Protein AF-A0A087TAD1-F1 (afdb_monomer_lite)

Organism: Stegodyphus mimosarum (NCBI:txid407821)

Foldseek 3Di:
DDDCCVVDPDDDDDDPVNVVFVVVLCLQPPDPPDDDDDDDDDDDDDDDPPPDDPDPPVPPPSVLVSVLLVLLLVLLCVQVVDPVSQVVLQVLCCVPVVDRDHQQHADSNGPVSSVVNVVVCVVCVVSSCVSCVVVVNNVSCPSNDPDD

Radius of gyration: 21.59 Å; chains: 1; bounding box: 48×41×56 Å

Secondary structure (DSSP, 8-state):
---GGGTS-------HHHHHHHHHHHHHH---------------------------TTS--HHHHHHHHHHHHHHHHHHHT-HHHHHHHHHHHHHHHS----PPPPBTTBHHHHHHHHHHHHHHHHHHHHHHHHTT-GGGGTT-----

Structure (mmCIF, N/CA/C/O backbone):
data_AF-A0A087TAD1-F1
#
_entry.id   AF-A0A087TAD1-F1
#
loop_
_atom_site.group_PDB
_atom_site.id
_atom_site.type_symbol
_atom_site.label_atom_id
_atom_site.label_alt_id
_atom_site.label_comp_id
_atom_site.label_asym_id
_atom_site.label_entity_id
_atom_site.label_seq_id
_atom_site.pdbx_PDB_ins_code
_atom_site.Cartn_x
_atom_site.Cartn_y
_atom_site.Cartn_z
_atom_site.occupancy
_atom_site.B_iso_or_equiv
_atom_site.auth_seq_id
_atom_site.auth_comp_id
_atom_site.auth_asym_id
_atom_site.auth_atom_id
_atom_site.pdbx_PDB_model_num
ATOM 1 N N . MET A 1 1 ? 31.982 28.253 -26.008 1.00 50.53 1 MET A N 1
ATOM 2 C CA . MET A 1 1 ? 32.340 27.104 -25.150 1.00 50.53 1 MET A CA 1
ATOM 3 C C . MET A 1 1 ? 31.380 25.973 -25.493 1.00 50.53 1 MET A C 1
ATOM 5 O O . MET A 1 1 ? 30.198 26.082 -25.192 1.00 50.53 1 MET A O 1
ATOM 9 N N . ILE A 1 2 ? 31.834 24.980 -26.257 1.00 54.16 2 ILE A N 1
ATOM 10 C CA . ILE A 1 2 ? 30.990 23.862 -26.704 1.00 54.16 2 ILE A CA 1
ATOM 11 C C . ILE A 1 2 ? 30.944 22.837 -25.563 1.00 54.16 2 ILE A C 1
ATOM 13 O O . ILE A 1 2 ? 31.951 22.601 -24.900 1.00 54.16 2 ILE A O 1
ATOM 17 N N . LYS A 1 3 ? 29.762 22.283 -25.267 1.00 62.34 3 LYS A N 1
ATOM 18 C CA . LYS A 1 3 ? 29.601 21.288 -24.198 1.00 62.34 3 LYS A CA 1
ATOM 19 C C . LYS A 1 3 ? 30.298 19.990 -24.628 1.00 62.34 3 LYS A C 1
ATOM 21 O O . LYS A 1 3 ? 29.838 19.341 -25.561 1.00 62.34 3 LYS A O 1
ATOM 26 N N . PHE A 1 4 ? 31.368 19.618 -23.923 1.00 62.41 4 PHE A N 1
ATOM 27 C CA . PHE A 1 4 ? 32.231 18.447 -24.170 1.00 62.41 4 PHE A CA 1
ATOM 28 C C . PHE A 1 4 ? 31.469 17.126 -24.405 1.00 62.41 4 PHE A C 1
ATOM 30 O O . PHE A 1 4 ? 31.912 16.279 -25.172 1.00 62.41 4 PHE A O 1
ATOM 37 N N . GLY A 1 5 ? 30.270 16.976 -23.830 1.00 65.81 5 GLY A N 1
ATOM 38 C CA . GLY A 1 5 ? 29.408 15.807 -24.047 1.00 65.81 5 GLY A CA 1
ATOM 39 C C . GLY A 1 5 ? 28.913 15.597 -25.488 1.00 65.81 5 GLY A C 1
ATOM 40 O O . GLY A 1 5 ? 28.412 14.521 -25.780 1.00 65.81 5 GLY A O 1
ATOM 41 N N . LYS A 1 6 ? 29.047 16.583 -26.392 1.00 65.44 6 LYS A N 1
ATOM 42 C CA . LYS A 1 6 ? 28.779 16.398 -27.833 1.00 65.44 6 LYS A CA 1
ATOM 43 C C . LYS A 1 6 ? 29.964 15.810 -28.611 1.00 65.44 6 LYS A C 1
ATOM 45 O O . LYS A 1 6 ? 29.738 15.244 -29.672 1.00 65.44 6 LYS A O 1
ATOM 50 N N . GLU A 1 7 ? 31.195 15.952 -28.116 1.00 71.06 7 GLU A N 1
ATOM 51 C CA . GLU A 1 7 ? 32.413 15.506 -28.821 1.00 71.06 7 GLU A CA 1
ATOM 52 C C . GLU A 1 7 ? 32.908 14.127 -28.364 1.00 71.06 7 GLU A C 1
ATOM 54 O O . GLU A 1 7 ? 33.680 13.484 -29.067 1.00 71.06 7 GLU A O 1
ATOM 59 N N . SER A 1 8 ? 32.434 13.648 -27.213 1.00 75.56 8 SER A N 1
ATOM 60 C CA . SER A 1 8 ? 32.690 12.295 -26.720 1.00 75.56 8 SER A CA 1
ATOM 61 C C . SER A 1 8 ? 31.356 11.574 -26.509 1.00 75.56 8 SER A C 1
ATOM 63 O O . SER A 1 8 ? 30.756 11.713 -25.437 1.00 75.56 8 SER A O 1
ATOM 65 N N . PRO A 1 9 ? 30.831 10.863 -27.527 1.00 68.06 9 PRO A N 1
ATOM 66 C CA . PRO A 1 9 ? 29.614 10.084 -27.362 1.00 68.06 9 PRO A CA 1
ATOM 67 C C . PRO A 1 9 ? 29.887 8.952 -26.368 1.00 68.06 9 PRO A C 1
ATOM 69 O O . PRO A 1 9 ? 30.692 8.055 -26.616 1.00 68.06 9 PRO A O 1
ATOM 72 N N . ALA A 1 10 ? 29.225 9.004 -25.214 1.00 74.00 10 ALA A N 1
ATOM 73 C CA . ALA A 1 10 ? 29.248 7.904 -24.266 1.00 74.00 10 ALA A CA 1
ATOM 74 C C . ALA A 1 10 ? 28.404 6.750 -24.823 1.00 74.00 10 ALA A C 1
ATOM 76 O O . ALA A 1 10 ? 27.221 6.924 -25.121 1.00 74.00 10 ALA A O 1
ATOM 77 N N . PHE A 1 11 ? 29.000 5.564 -24.939 1.00 72.69 11 PHE A N 1
ATOM 78 C CA . PHE A 1 11 ? 28.252 4.345 -25.226 1.00 72.69 11 PHE A CA 1
ATOM 79 C C . PHE A 1 11 ? 27.475 3.943 -23.970 1.00 72.69 11 PHE A C 1
ATOM 81 O O . PHE A 1 11 ? 28.042 3.432 -23.004 1.00 72.69 11 PHE A O 1
ATOM 88 N N . TYR A 1 12 ? 26.170 4.209 -23.965 1.00 70.62 12 TYR A N 1
ATOM 89 C CA . TYR A 1 12 ? 25.279 3.757 -22.904 1.00 70.62 12 TYR A CA 1
ATOM 90 C C . TYR A 1 12 ? 24.903 2.297 -23.150 1.00 70.62 12 TYR A C 1
ATOM 92 O O . TYR A 1 12 ? 24.101 1.996 -24.028 1.00 70.62 12 TYR A O 1
ATOM 100 N N . GLN A 1 13 ? 25.456 1.383 -22.356 1.00 77.12 13 GLN A N 1
ATOM 101 C CA . GLN A 1 13 ? 24.947 0.018 -22.296 1.00 77.12 13 GLN A CA 1
ATOM 102 C C . GLN A 1 13 ? 23.804 -0.033 -21.280 1.00 77.12 13 GLN A C 1
ATOM 104 O O . GLN A 1 13 ? 24.014 0.129 -20.076 1.00 77.12 13 GLN A O 1
ATOM 109 N N . THR A 1 14 ? 22.579 -0.247 -21.755 1.00 72.38 14 THR A N 1
ATOM 110 C CA . THR A 1 14 ? 21.428 -0.459 -20.876 1.00 72.38 14 THR A CA 1
ATOM 111 C C . THR A 1 14 ? 21.506 -1.864 -20.285 1.00 72.38 14 THR A C 1
ATOM 113 O O . THR A 1 14 ? 21.630 -2.860 -20.996 1.00 72.38 14 THR A O 1
ATOM 116 N N . CYS A 1 15 ? 21.471 -1.975 -18.956 1.00 87.44 15 CYS A N 1
ATOM 117 C CA . CYS A 1 15 ? 21.380 -3.287 -18.329 1.00 87.44 15 CYS A CA 1
ATOM 118 C C . CYS A 1 15 ? 19.937 -3.803 -18.414 1.00 87.44 15 CYS A C 1
ATOM 120 O O . CYS A 1 15 ? 18.981 -3.041 -18.249 1.00 87.44 15 CYS A O 1
ATOM 122 N N . LEU A 1 16 ? 19.771 -5.109 -18.632 1.00 87.19 16 LEU A N 1
ATOM 123 C CA . LEU A 1 16 ? 18.450 -5.743 -18.747 1.00 87.19 16 LEU A CA 1
ATOM 124 C C . LEU A 1 16 ? 17.565 -5.475 -17.520 1.00 87.19 16 LEU A C 1
ATOM 126 O O . LEU A 1 16 ? 16.375 -5.209 -17.654 1.00 87.19 16 LEU A O 1
ATOM 130 N N . ALA A 1 17 ? 18.157 -5.463 -16.322 1.00 87.00 17 ALA A N 1
ATOM 131 C CA . ALA A 1 17 ? 17.445 -5.132 -15.089 1.00 87.00 17 ALA A CA 1
ATOM 132 C C . ALA A 1 17 ? 16.874 -3.702 -15.104 1.00 87.00 17 ALA A C 1
ATOM 134 O O . ALA A 1 17 ? 15.761 -3.473 -14.633 1.00 87.00 17 ALA A O 1
ATOM 135 N N . HIS A 1 18 ? 17.609 -2.741 -15.670 1.00 84.44 18 HIS A N 1
ATOM 136 C CA . HIS A 1 18 ? 17.128 -1.371 -15.818 1.00 84.44 18 HIS A CA 1
ATOM 137 C C . HIS A 1 18 ? 16.040 -1.271 -16.889 1.00 84.44 18 HIS A C 1
ATOM 139 O O . HIS A 1 18 ? 15.047 -0.584 -16.671 1.00 84.44 18 HIS A O 1
ATOM 145 N N . ALA A 1 19 ? 16.169 -2.005 -17.998 1.00 87.88 19 ALA A N 1
ATOM 146 C CA . ALA A 1 19 ? 15.130 -2.067 -19.024 1.00 87.88 19 ALA A CA 1
ATOM 147 C C . ALA A 1 19 ? 13.805 -2.624 -18.468 1.00 87.88 19 ALA A C 1
ATOM 149 O O . ALA A 1 19 ? 12.759 -2.002 -18.647 1.00 87.88 19 ALA A O 1
ATOM 150 N N . LEU A 1 20 ? 13.849 -3.728 -17.711 1.00 88.31 20 LEU A N 1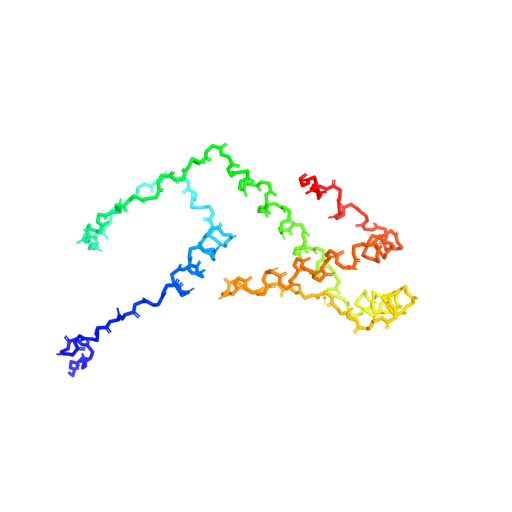
ATOM 151 C CA . LEU A 1 20 ? 12.672 -4.298 -17.040 1.00 88.31 20 LEU A CA 1
ATOM 152 C C . LEU A 1 20 ? 12.052 -3.318 -16.042 1.00 88.31 20 LEU A C 1
ATOM 154 O O . LEU A 1 20 ? 10.841 -3.111 -16.030 1.00 88.31 20 LEU A O 1
ATOM 158 N N . HIS A 1 21 ? 12.884 -2.670 -15.231 1.00 87.00 21 HIS A N 1
ATOM 159 C CA . HIS A 1 21 ? 12.430 -1.646 -14.302 1.00 87.00 21 HIS A CA 1
ATOM 160 C C . HIS A 1 21 ? 11.715 -0.489 -15.016 1.00 87.00 21 HIS A C 1
ATOM 162 O O . HIS A 1 21 ? 10.646 -0.057 -14.580 1.00 87.00 21 HIS A O 1
ATOM 168 N N . LEU A 1 22 ? 12.284 0.013 -16.116 1.00 86.94 22 LEU A N 1
ATOM 169 C CA . LEU A 1 22 ? 11.667 1.060 -16.929 1.00 86.94 22 LEU A CA 1
ATOM 170 C C . LEU A 1 22 ? 10.349 0.592 -17.552 1.00 86.94 22 LEU A C 1
ATOM 172 O O . LEU A 1 22 ? 9.392 1.360 -17.571 1.00 86.94 22 LEU A O 1
ATOM 176 N N . ALA A 1 23 ? 10.268 -0.654 -18.020 1.00 87.44 23 ALA A N 1
ATOM 177 C CA . ALA A 1 23 ? 9.033 -1.219 -18.556 1.00 87.44 23 ALA A CA 1
ATOM 178 C C . ALA A 1 23 ? 7.925 -1.256 -17.489 1.00 87.44 23 ALA A C 1
ATOM 180 O O . ALA A 1 23 ? 6.856 -0.688 -17.700 1.00 87.44 23 ALA A O 1
ATOM 181 N N . VAL A 1 24 ? 8.204 -1.821 -16.309 1.00 86.06 24 VAL A N 1
ATOM 182 C CA . VAL A 1 24 ? 7.231 -1.911 -15.204 1.00 86.06 24 VAL A CA 1
ATOM 183 C C . VAL A 1 24 ? 6.820 -0.528 -14.699 1.00 86.06 24 VAL A C 1
ATOM 185 O O . VAL A 1 24 ? 5.647 -0.256 -14.456 1.00 86.06 24 VAL A O 1
ATOM 188 N N . THR A 1 25 ? 7.770 0.389 -14.532 1.00 86.31 25 THR A N 1
ATOM 189 C CA . THR A 1 25 ? 7.425 1.741 -14.074 1.00 86.31 25 THR A CA 1
ATOM 190 C C . THR A 1 25 ? 6.577 2.484 -15.106 1.00 86.31 25 THR A C 1
ATOM 192 O O . THR A 1 25 ? 5.608 3.148 -14.734 1.00 86.31 25 THR A O 1
ATOM 195 N N . LYS A 1 26 ? 6.860 2.324 -16.405 1.00 85.75 26 LYS A N 1
ATOM 196 C CA . LYS A 1 26 ? 6.027 2.888 -17.472 1.00 85.75 26 LYS A CA 1
ATOM 197 C C . LYS A 1 26 ? 4.618 2.293 -17.480 1.00 85.75 26 LYS A C 1
ATOM 199 O O . LYS A 1 26 ? 3.676 3.055 -17.652 1.00 85.75 26 LYS A O 1
ATOM 204 N N . THR A 1 27 ? 4.430 0.994 -17.261 1.00 85.12 27 THR A N 1
ATOM 205 C CA . THR A 1 27 ? 3.077 0.407 -17.270 1.00 85.12 27 THR A CA 1
ATOM 206 C C . THR A 1 27 ? 2.222 0.906 -16.101 1.00 85.12 27 THR A C 1
ATOM 208 O O . THR A 1 27 ? 1.083 1.332 -16.302 1.00 85.12 27 THR A O 1
ATOM 211 N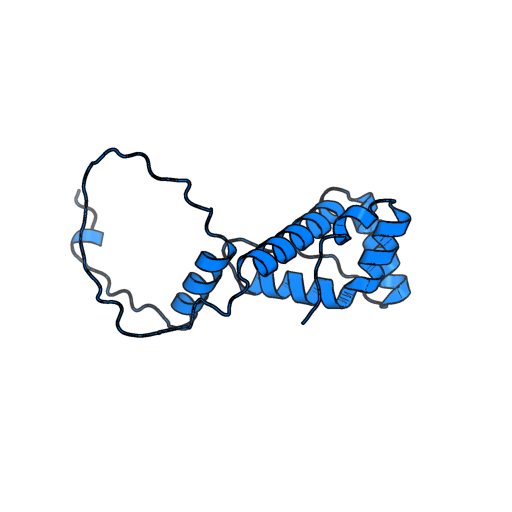 N . PHE A 1 28 ? 2.771 0.938 -14.883 1.00 81.88 28 PHE A N 1
ATOM 212 C CA . PHE A 1 28 ? 1.992 1.280 -13.686 1.00 81.88 28 PHE A CA 1
ATOM 213 C C . PHE A 1 28 ? 1.884 2.785 -13.394 1.00 81.88 28 PHE A C 1
ATOM 215 O O . PHE A 1 28 ? 0.878 3.213 -12.818 1.00 81.88 28 PHE A O 1
ATOM 222 N N . TYR A 1 29 ? 2.873 3.602 -13.781 1.00 82.94 29 TYR A N 1
ATOM 223 C CA . TYR A 1 29 ? 2.914 5.034 -13.440 1.00 82.94 29 TYR A CA 1
ATOM 224 C C . TYR A 1 29 ? 2.671 5.991 -14.609 1.00 82.94 29 TYR A C 1
ATOM 226 O O . TYR A 1 29 ? 2.534 7.189 -14.360 1.00 82.94 29 TYR A O 1
ATOM 234 N N . LYS A 1 30 ? 2.593 5.520 -15.862 1.00 80.31 30 LYS A N 1
ATOM 235 C CA . LYS A 1 30 ? 2.272 6.403 -16.994 1.00 80.31 30 LYS A CA 1
ATOM 236 C C . LYS A 1 30 ? 0.845 6.945 -16.853 1.00 80.31 30 LYS A C 1
ATOM 238 O O . LYS A 1 30 ? -0.110 6.202 -16.580 1.00 80.31 30 LYS A O 1
ATOM 243 N N . GLU A 1 31 ? 0.723 8.260 -16.998 1.00 67.25 31 GLU A N 1
ATOM 244 C CA . GLU A 1 31 ? -0.562 8.952 -17.068 1.00 67.25 31 GLU A CA 1
ATOM 245 C C . GLU A 1 31 ? -1.260 8.570 -18.379 1.00 67.25 31 GLU A C 1
ATOM 247 O O . GLU A 1 31 ? -0.597 8.355 -19.396 1.00 67.25 31 GLU A O 1
ATOM 252 N N . LYS A 1 32 ? -2.593 8.430 -18.357 1.00 62.78 32 LYS A N 1
ATOM 253 C CA . LYS A 1 32 ? -3.363 8.253 -19.594 1.00 62.78 32 LYS A CA 1
ATOM 254 C C . LYS A 1 32 ? -3.184 9.548 -20.386 1.00 62.78 32 LYS A C 1
ATOM 256 O O . LYS A 1 32 ? -3.724 10.574 -19.985 1.00 62.78 32 LYS A O 1
ATOM 261 N 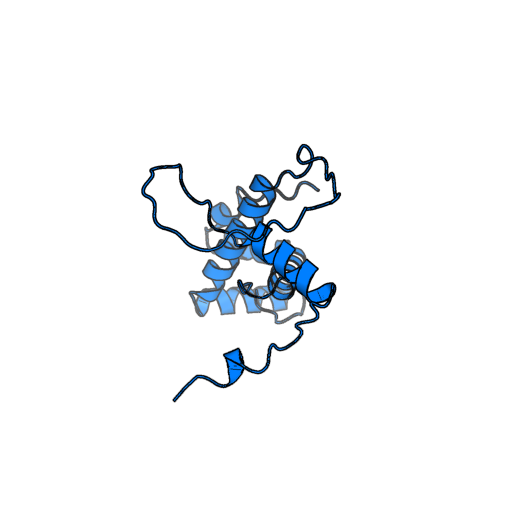N . SER A 1 33 ? -2.378 9.526 -21.446 1.00 51.47 33 SER A N 1
ATOM 262 C CA . SER A 1 33 ? -2.337 10.631 -22.401 1.00 51.47 33 SER A CA 1
ATOM 263 C C . SER A 1 33 ? -3.740 10.753 -22.982 1.00 51.47 33 SER A C 1
ATOM 265 O O . SER A 1 33 ? -4.214 9.826 -23.638 1.00 51.47 33 SER A O 1
ATOM 267 N N . GLY A 1 34 ? -4.428 11.839 -22.635 1.00 45.69 34 GLY A N 1
ATOM 268 C CA . GLY A 1 34 ? -5.740 12.149 -23.179 1.00 45.69 34 GLY A CA 1
ATOM 269 C C . GLY A 1 34 ? -5.677 12.272 -24.699 1.00 45.69 34 GLY A C 1
ATOM 270 O O . GLY A 1 34 ? -4.681 12.742 -25.241 1.00 45.69 34 GLY A O 1
ATOM 271 N N . THR A 1 35 ? -6.743 11.782 -25.322 1.00 39.38 35 THR A N 1
ATOM 272 C CA . THR A 1 35 ? -7.298 12.087 -26.644 1.00 39.38 35 THR A CA 1
ATOM 273 C C . THR A 1 35 ? -6.574 13.157 -27.473 1.00 39.38 35 THR A C 1
ATOM 275 O O . THR A 1 35 ? -6.369 14.278 -27.017 1.00 39.38 35 THR A O 1
ATOM 278 N N . GLU A 1 36 ? -6.273 12.791 -28.719 1.00 45.72 36 GLU A N 1
ATOM 279 C CA . GLU A 1 36 ? -5.796 13.637 -29.817 1.00 45.72 36 GLU A CA 1
ATOM 280 C C . GLU A 1 36 ? -6.525 14.991 -29.910 1.00 45.72 36 GLU A C 1
ATOM 282 O O . GLU A 1 36 ? -7.726 15.023 -30.154 1.00 45.72 36 GLU A O 1
ATOM 287 N N . GLU A 1 37 ? -5.774 16.093 -29.822 1.00 32.34 37 GLU A N 1
ATOM 288 C CA . GLU A 1 37 ? -5.913 17.246 -30.719 1.00 32.34 37 GLU A CA 1
ATOM 289 C C . GLU A 1 37 ? -4.508 17.772 -31.063 1.00 32.34 37 GLU A C 1
ATOM 291 O O . GLU A 1 37 ? -3.635 17.943 -30.213 1.00 32.34 37 GLU A O 1
ATOM 296 N N . SER A 1 38 ? -4.301 17.947 -32.364 1.00 39.25 38 SER A N 1
ATOM 297 C CA . SER A 1 38 ? -3.090 18.343 -33.082 1.00 39.25 38 SER A CA 1
ATOM 298 C C . SER A 1 38 ? -2.559 19.739 -32.734 1.00 39.25 38 SER A C 1
ATOM 300 O O . SER A 1 38 ? -3.353 20.670 -32.643 1.00 39.25 38 SER A O 1
ATOM 302 N N . ILE A 1 39 ? -1.229 19.904 -32.708 1.00 35.06 39 ILE A N 1
ATOM 303 C CA . ILE A 1 39 ? -0.455 20.805 -33.592 1.00 35.06 39 ILE A CA 1
ATOM 304 C C . ILE A 1 39 ? 1.042 20.448 -33.486 1.00 35.06 39 ILE A C 1
ATOM 306 O O . ILE A 1 39 ? 1.591 20.247 -32.406 1.00 35.06 39 ILE A O 1
ATOM 310 N N . ASP A 1 40 ? 1.624 20.335 -34.674 1.00 32.69 40 ASP A N 1
ATOM 311 C CA . ASP A 1 40 ? 3.003 20.078 -35.086 1.00 32.69 40 ASP A CA 1
ATOM 312 C C . ASP A 1 40 ? 4.053 21.017 -34.452 1.00 32.69 40 ASP A C 1
ATOM 314 O O . ASP A 1 40 ? 3.798 22.210 -34.307 1.00 32.69 40 ASP A O 1
ATOM 318 N N . GLU A 1 41 ? 5.222 20.470 -34.088 1.00 31.33 41 GLU A N 1
ATOM 319 C CA . GLU A 1 41 ? 6.533 20.920 -34.600 1.00 31.33 41 GLU A CA 1
ATOM 320 C C . GLU A 1 41 ? 7.689 20.037 -34.062 1.00 31.33 41 GLU A C 1
ATOM 322 O O . GLU A 1 41 ? 8.146 20.164 -32.928 1.00 31.33 41 GLU A O 1
ATOM 327 N N . SER A 1 42 ? 8.152 19.134 -34.938 1.00 33.84 42 SER A N 1
ATOM 328 C CA . SER A 1 42 ? 9.541 18.682 -35.172 1.00 33.84 42 SER A CA 1
ATOM 329 C C . SER A 1 42 ? 10.493 18.378 -33.994 1.00 33.84 42 SER A C 1
ATOM 331 O O . SER A 1 42 ? 10.994 19.281 -33.325 1.00 33.84 42 SER A O 1
ATOM 333 N N . SER A 1 43 ? 10.913 17.104 -33.874 1.00 33.00 43 SER A N 1
ATOM 334 C CA . SER A 1 43 ? 12.342 16.707 -33.905 1.00 33.00 43 SER A CA 1
ATOM 335 C C . SER A 1 43 ? 12.558 15.219 -33.560 1.00 33.00 43 SER A C 1
ATOM 337 O O . SER A 1 43 ? 12.485 14.842 -32.392 1.00 33.00 43 SER A O 1
ATOM 339 N N . GLY A 1 44 ? 13.021 14.434 -34.543 1.00 29.05 44 GLY A N 1
ATOM 340 C CA . GLY A 1 44 ? 13.905 13.279 -34.314 1.00 29.05 44 GLY A CA 1
ATOM 341 C C . GLY A 1 44 ? 13.287 11.890 -34.475 1.00 29.05 44 GLY A C 1
ATOM 342 O O . GLY A 1 44 ? 13.064 11.202 -33.484 1.00 29.05 44 GLY A O 1
ATOM 343 N N . GLU A 1 45 ? 13.104 11.455 -35.721 1.00 34.34 45 GLU A N 1
ATOM 344 C CA . GLU A 1 45 ? 12.950 10.039 -36.067 1.00 34.34 45 GLU A CA 1
ATOM 345 C C . GLU A 1 45 ? 14.278 9.296 -35.842 1.00 34.34 45 GLU A C 1
ATOM 347 O O . GLU A 1 45 ? 15.296 9.606 -36.463 1.00 34.34 45 GLU A O 1
ATOM 352 N N . THR A 1 46 ? 14.258 8.292 -34.968 1.00 34.97 46 THR A N 1
ATOM 353 C CA . THR A 1 46 ? 15.111 7.107 -35.097 1.00 34.97 46 THR A CA 1
ATOM 354 C C . THR A 1 46 ? 14.234 5.893 -34.840 1.00 34.97 46 THR A C 1
ATOM 356 O O . THR A 1 46 ? 13.896 5.600 -33.692 1.00 34.97 46 THR A O 1
ATOM 359 N N . ASP A 1 47 ? 13.843 5.244 -35.933 1.00 34.66 47 ASP A N 1
ATOM 360 C CA . ASP A 1 47 ? 13.156 3.959 -35.967 1.00 34.66 47 ASP A CA 1
ATOM 361 C C . ASP A 1 47 ? 14.054 2.872 -35.364 1.00 34.66 47 ASP A C 1
ATOM 363 O O . ASP A 1 47 ? 14.962 2.363 -36.023 1.00 34.66 47 ASP A O 1
ATOM 367 N N . ASP A 1 48 ? 13.798 2.507 -34.107 1.00 39.31 48 ASP A N 1
ATOM 368 C CA . ASP A 1 48 ? 14.267 1.239 -33.552 1.00 39.31 48 ASP A CA 1
ATOM 369 C C . ASP A 1 48 ? 13.153 0.210 -33.750 1.00 39.31 48 ASP A C 1
ATOM 371 O O . ASP A 1 48 ? 12.077 0.275 -33.152 1.00 39.31 48 ASP A O 1
ATOM 375 N N . VAL A 1 49 ? 13.416 -0.709 -34.672 1.00 39.06 49 VAL A N 1
ATOM 376 C CA . VAL A 1 49 ? 12.516 -1.771 -35.115 1.00 39.06 49 VAL A CA 1
ATOM 377 C C . VAL A 1 49 ? 12.295 -2.741 -33.948 1.00 39.06 49 VAL A C 1
ATOM 379 O O . VAL A 1 49 ? 13.164 -3.552 -33.626 1.00 39.06 49 VAL A O 1
ATOM 382 N N . ASP A 1 50 ? 11.134 -2.639 -33.299 1.00 41.78 50 ASP A N 1
ATOM 383 C CA . ASP A 1 50 ? 10.704 -3.498 -32.191 1.00 41.78 50 ASP A CA 1
ATOM 384 C C . ASP A 1 50 ? 10.407 -4.916 -32.698 1.00 41.78 50 ASP A C 1
ATOM 386 O O . ASP A 1 50 ? 9.304 -5.252 -33.135 1.00 41.78 50 ASP A O 1
ATOM 390 N N . ASN A 1 51 ? 11.440 -5.756 -32.710 1.00 45.75 51 ASN A N 1
ATOM 391 C CA . ASN A 1 51 ? 11.323 -7.150 -33.098 1.00 45.75 51 ASN A CA 1
ATOM 392 C C . ASN A 1 51 ? 10.994 -8.026 -31.878 1.00 45.75 51 ASN A C 1
ATOM 394 O O . ASN A 1 51 ? 11.884 -8.590 -31.242 1.00 45.75 51 ASN A O 1
ATOM 398 N N . GLY A 1 52 ? 9.695 -8.215 -31.639 1.00 47.75 52 GLY A N 1
ATOM 399 C CA . GLY A 1 52 ? 9.153 -9.520 -31.261 1.00 47.75 52 GLY A CA 1
ATOM 400 C C . GLY A 1 52 ? 9.085 -9.857 -29.772 1.00 47.75 52 GLY A C 1
ATOM 401 O O . GLY A 1 52 ? 9.741 -10.791 -29.314 1.00 47.75 52 GLY A O 1
ATOM 402 N N . LEU A 1 53 ? 8.148 -9.234 -29.058 1.00 39.03 53 LEU A N 1
ATOM 403 C CA . LEU A 1 53 ? 7.452 -9.902 -27.960 1.00 39.03 53 LEU A CA 1
ATOM 404 C C . LEU A 1 53 ? 5.943 -9.744 -28.170 1.00 39.03 53 LEU A C 1
ATOM 406 O O . LEU A 1 53 ? 5.325 -8.801 -27.689 1.00 39.03 53 LEU A O 1
ATOM 410 N N . SER A 1 54 ? 5.352 -10.673 -28.924 1.00 44.22 54 SER A N 1
ATOM 411 C CA . SER A 1 54 ? 3.901 -10.750 -29.108 1.00 44.22 54 SER A CA 1
ATOM 412 C C . SER A 1 54 ? 3.269 -11.275 -27.815 1.00 44.22 54 SER A C 1
ATOM 414 O O . SER A 1 54 ? 2.936 -12.453 -27.698 1.00 44.22 54 SER A O 1
ATOM 416 N N . ILE A 1 55 ? 3.177 -10.413 -26.801 1.00 50.66 55 ILE A N 1
ATOM 417 C CA . ILE A 1 55 ? 2.340 -10.658 -25.628 1.00 50.66 55 ILE A CA 1
ATOM 418 C C . ILE A 1 55 ? 0.900 -10.519 -26.115 1.00 50.66 55 ILE A C 1
ATOM 420 O O . ILE A 1 55 ? 0.532 -9.478 -26.651 1.00 50.66 55 ILE A O 1
ATOM 424 N N . ASN A 1 56 ? 0.088 -11.563 -25.951 1.00 40.69 56 ASN A N 1
ATOM 425 C CA . ASN A 1 56 ? -1.351 -11.468 -26.171 1.00 40.69 56 ASN A CA 1
ATOM 426 C C . ASN A 1 56 ? -1.925 -10.418 -25.199 1.00 40.69 56 ASN A C 1
ATOM 428 O O . ASN A 1 56 ? -2.187 -10.711 -24.035 1.00 40.69 56 ASN A O 1
ATOM 432 N N . GLU A 1 57 ? -2.101 -9.182 -25.673 1.00 50.56 57 GLU A N 1
ATOM 433 C CA . GLU A 1 57 ? -2.662 -8.045 -24.921 1.00 50.56 57 GLU A CA 1
ATOM 434 C C . GLU A 1 57 ? -4.075 -8.311 -24.377 1.00 50.56 57 GLU A C 1
ATOM 436 O O . GLU A 1 57 ? -4.551 -7.591 -23.504 1.00 50.56 57 GLU A O 1
ATOM 441 N N . SER A 1 58 ? -4.736 -9.370 -24.847 1.00 48.19 58 SER A N 1
ATOM 442 C CA . SER A 1 58 ? -6.092 -9.754 -24.465 1.00 48.19 58 SER A CA 1
ATOM 443 C C . SER A 1 58 ? -6.232 -10.375 -23.067 1.00 48.19 58 SER A C 1
ATOM 445 O O . SER A 1 58 ? -7.362 -10.525 -22.612 1.00 48.19 58 SER A O 1
ATOM 447 N N . GLU A 1 59 ? -5.142 -10.730 -22.373 1.00 49.16 59 GLU A N 1
ATOM 448 C CA . GLU A 1 59 ? -5.205 -11.379 -21.043 1.00 49.16 59 GLU A CA 1
ATOM 449 C C . GLU A 1 59 ? -4.679 -10.532 -19.874 1.00 49.16 59 GLU A C 1
ATOM 451 O O . GLU A 1 59 ? -4.932 -10.872 -18.717 1.00 49.16 59 GLU A O 1
ATOM 456 N N . LEU A 1 60 ? -4.011 -9.397 -20.115 1.00 52.25 60 LEU A N 1
ATOM 457 C CA . LEU A 1 60 ? -3.690 -8.485 -19.017 1.00 52.25 60 LEU A CA 1
ATOM 458 C C . LEU A 1 60 ? -4.896 -7.588 -18.730 1.00 52.25 60 LEU A C 1
ATOM 460 O O . LEU A 1 60 ? -5.101 -6.566 -19.383 1.00 52.25 60 LEU A O 1
ATOM 464 N N . GLN A 1 61 ? -5.649 -7.927 -17.682 1.00 54.38 61 GLN A N 1
ATOM 465 C CA . GLN A 1 61 ? -6.634 -7.063 -17.018 1.00 54.38 61 GLN A CA 1
ATOM 466 C C . GLN A 1 61 ? -5.970 -5.828 -16.355 1.00 54.38 61 GLN A C 1
ATOM 468 O O . GLN A 1 61 ? -6.131 -5.558 -15.165 1.00 54.38 61 GLN A O 1
ATOM 473 N N . ASN A 1 62 ? -5.177 -5.072 -17.116 1.00 57.78 62 ASN A N 1
ATOM 474 C CA . ASN A 1 62 ? -4.294 -4.004 -16.646 1.00 57.78 62 ASN A CA 1
ATOM 475 C C . ASN A 1 62 ? -5.033 -2.881 -15.905 1.00 57.78 62 ASN A C 1
ATOM 477 O O . ASN A 1 62 ? -4.487 -2.311 -14.958 1.00 57.78 62 ASN A O 1
ATOM 481 N N . GLU A 1 63 ? -6.264 -2.562 -16.309 1.00 62.50 63 GLU A N 1
ATOM 482 C CA . GLU A 1 63 ? -7.060 -1.520 -15.648 1.00 62.50 63 GLU A CA 1
ATOM 483 C C . GLU A 1 63 ? -7.434 -1.928 -14.213 1.00 62.50 63 GLU A C 1
ATOM 485 O O . GLU A 1 63 ? -7.218 -1.144 -13.289 1.00 62.50 63 GLU A O 1
ATOM 490 N N . SER A 1 64 ? -7.851 -3.181 -13.987 1.00 72.12 64 SER A N 1
ATOM 491 C CA . SER A 1 64 ? -8.238 -3.664 -12.651 1.00 72.12 64 SER A CA 1
ATOM 492 C C . SER A 1 64 ? -7.063 -3.642 -11.664 1.00 72.12 64 SER A C 1
ATOM 494 O O . SER A 1 64 ? -7.190 -3.156 -10.537 1.00 72.12 64 SER A O 1
ATOM 496 N N . PHE A 1 65 ? -5.867 -4.061 -12.095 1.00 80.06 65 PHE A N 1
ATOM 497 C CA . PHE A 1 65 ? -4.676 -4.005 -11.239 1.00 80.06 65 PHE A CA 1
ATOM 498 C C . PHE A 1 65 ? -4.268 -2.572 -10.894 1.00 80.06 65 PHE A C 1
ATOM 500 O O . PHE A 1 65 ? -3.890 -2.289 -9.755 1.00 80.06 65 PHE A O 1
ATOM 507 N N . LYS A 1 66 ? -4.351 -1.646 -11.855 1.00 82.75 66 LYS A N 1
ATOM 508 C CA . LYS A 1 66 ? -4.020 -0.236 -11.621 1.00 82.75 66 LYS A CA 1
ATOM 509 C C . LYS A 1 66 ? -4.990 0.407 -10.630 1.00 82.75 66 LYS A C 1
ATOM 511 O O . LYS A 1 66 ? -4.554 1.161 -9.756 1.00 82.75 66 LYS A O 1
ATOM 516 N N . GLU A 1 67 ? -6.278 0.093 -10.736 1.00 85.38 67 GLU A N 1
ATOM 517 C CA . GLU A 1 67 ? -7.312 0.532 -9.796 1.00 85.38 67 GLU A CA 1
ATOM 518 C C . GLU A 1 67 ? -7.060 -0.008 -8.388 1.00 85.38 67 GLU A C 1
ATOM 520 O O . GLU A 1 67 ? -6.975 0.780 -7.443 1.00 85.38 67 GLU A O 1
ATOM 525 N N . ASN A 1 68 ? -6.811 -1.313 -8.253 1.00 88.00 68 ASN A N 1
ATOM 526 C CA . ASN A 1 68 ? -6.469 -1.943 -6.979 1.00 88.00 68 ASN A CA 1
ATOM 527 C C . ASN A 1 68 ? -5.244 -1.288 -6.329 1.00 88.00 68 ASN A C 1
ATOM 529 O O . ASN A 1 68 ? -5.285 -0.900 -5.162 1.00 88.00 68 ASN A O 1
ATOM 533 N N . ILE A 1 69 ? -4.162 -1.079 -7.085 1.00 89.06 69 ILE A N 1
ATOM 534 C CA . ILE A 1 69 ? -2.957 -0.421 -6.563 1.00 89.06 69 ILE A CA 1
ATOM 535 C C . ILE A 1 69 ? -3.270 1.012 -6.105 1.00 89.06 69 ILE A C 1
ATOM 537 O O . ILE A 1 69 ? -2.764 1.454 -5.073 1.00 89.06 69 ILE A O 1
ATOM 541 N N . ASN A 1 70 ? -4.119 1.750 -6.825 1.00 88.81 70 ASN A N 1
ATOM 542 C CA . ASN A 1 70 ? -4.531 3.093 -6.414 1.00 88.81 70 ASN A CA 1
ATOM 543 C C . ASN A 1 70 ? -5.372 3.088 -5.133 1.00 88.81 70 ASN A C 1
ATOM 545 O O . ASN A 1 70 ? -5.154 3.944 -4.274 1.00 88.81 70 ASN A O 1
ATOM 549 N N . ILE A 1 71 ? -6.279 2.125 -4.968 1.00 90.38 71 ILE A N 1
ATOM 550 C CA . ILE A 1 71 ? -7.041 1.937 -3.726 1.00 90.38 71 ILE A CA 1
ATOM 551 C C . ILE A 1 71 ? -6.079 1.689 -2.561 1.00 90.38 71 ILE A C 1
ATOM 553 O O . ILE A 1 71 ? -6.162 2.353 -1.527 1.00 90.38 71 ILE A O 1
ATOM 557 N N . LEU A 1 72 ? -5.091 0.813 -2.752 1.00 91.50 72 LEU A N 1
ATOM 558 C CA . LEU A 1 72 ? -4.071 0.554 -1.738 1.00 91.50 72 LEU A CA 1
ATOM 559 C C . LEU A 1 72 ? -3.283 1.818 -1.391 1.00 91.50 72 LEU A C 1
ATOM 561 O O . LEU A 1 72 ? -3.128 2.130 -0.211 1.00 91.50 72 LEU A O 1
ATOM 565 N N . ARG A 1 73 ? -2.867 2.614 -2.384 1.00 92.75 73 ARG A N 1
ATOM 566 C CA . ARG A 1 73 ? -2.231 3.919 -2.133 1.00 92.75 73 ARG A CA 1
ATOM 567 C C . ARG A 1 73 ? -3.121 4.823 -1.286 1.00 92.75 73 ARG A C 1
ATOM 569 O O . ARG A 1 73 ? -2.619 5.435 -0.346 1.00 92.75 73 ARG A O 1
ATOM 576 N N . GLN A 1 74 ? -4.421 4.898 -1.573 1.00 92.56 74 GLN A N 1
ATOM 577 C CA . GLN A 1 74 ? -5.360 5.708 -0.790 1.00 92.56 74 GLN A CA 1
ATOM 578 C C . GLN A 1 74 ? -5.456 5.236 0.661 1.00 92.56 74 GLN A C 1
ATOM 580 O O . GLN A 1 74 ? -5.417 6.068 1.566 1.00 92.56 74 GLN A O 1
ATOM 585 N N . VAL A 1 75 ? -5.513 3.924 0.900 1.00 92.06 75 VAL A N 1
ATOM 586 C CA . VAL A 1 75 ? -5.513 3.352 2.254 1.00 92.06 75 VAL A CA 1
ATOM 587 C C . VAL A 1 75 ? -4.219 3.705 2.990 1.00 92.06 75 VAL A C 1
ATOM 589 O O . VAL A 1 75 ? -4.251 4.194 4.118 1.00 92.06 75 VAL A O 1
ATOM 592 N N . VAL A 1 76 ? -3.062 3.539 2.347 1.00 92.62 76 VAL A N 1
ATOM 593 C CA . VAL A 1 76 ? -1.772 3.891 2.956 1.00 92.62 76 VAL A CA 1
ATOM 594 C C . VAL A 1 76 ? -1.696 5.391 3.265 1.00 92.62 76 VAL A C 1
ATOM 596 O O . VAL A 1 76 ? -1.282 5.779 4.359 1.00 92.62 76 VAL A O 1
ATOM 599 N N . ILE A 1 77 ? -2.124 6.249 2.335 1.00 93.06 77 ILE A N 1
ATOM 600 C CA . ILE A 1 77 ? -2.182 7.707 2.520 1.00 93.06 77 ILE A CA 1
ATOM 601 C C . ILE A 1 77 ? -3.133 8.070 3.662 1.00 93.06 77 ILE A C 1
ATOM 603 O O . ILE A 1 77 ? -2.806 8.934 4.476 1.00 93.06 77 ILE A O 1
ATOM 607 N N . PHE A 1 78 ? -4.277 7.391 3.770 1.00 92.62 78 PHE A N 1
ATOM 608 C CA . PHE A 1 78 ? -5.229 7.583 4.857 1.00 92.62 78 PHE A CA 1
ATOM 609 C C . PHE A 1 78 ? -4.533 7.406 6.213 1.00 92.62 78 PHE A C 1
ATOM 611 O O . PHE A 1 78 ? -4.579 8.317 7.036 1.00 92.62 78 PHE A O 1
ATOM 618 N N . PHE A 1 79 ? -3.790 6.321 6.425 1.00 91.50 79 PHE A N 1
ATOM 619 C CA . PHE A 1 79 ? -3.056 6.126 7.679 1.00 91.50 79 PHE A CA 1
ATOM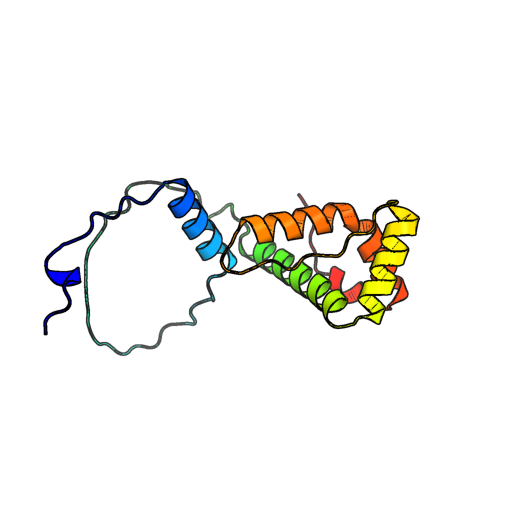 620 C C . PHE A 1 79 ? -1.883 7.094 7.862 1.00 91.50 79 PHE A C 1
ATOM 622 O O . PHE A 1 79 ? -1.673 7.595 8.964 1.00 91.50 79 PHE A O 1
ATOM 629 N N . LYS A 1 80 ? -1.131 7.404 6.800 1.00 89.81 80 LYS A N 1
ATOM 630 C CA . LYS A 1 80 ? 0.049 8.284 6.888 1.00 89.81 80 LYS A CA 1
ATOM 631 C C . LYS A 1 80 ? -0.292 9.752 7.145 1.00 89.81 80 LYS A C 1
ATOM 633 O O . LYS A 1 80 ? 0.498 10.442 7.780 1.00 89.81 80 LYS A O 1
ATOM 638 N N . ASN A 1 81 ? -1.449 10.228 6.692 1.00 91.75 81 ASN A N 1
ATOM 639 C CA . ASN A 1 81 ? -1.848 11.633 6.831 1.00 91.75 81 ASN A CA 1
ATOM 640 C C . ASN A 1 81 ? -2.260 12.023 8.259 1.00 91.75 81 ASN A C 1
ATOM 642 O O . ASN A 1 81 ? -2.618 13.172 8.502 1.00 91.75 81 ASN A O 1
ATOM 646 N N . SER A 1 82 ? -2.278 11.092 9.213 1.00 91.88 82 SER A N 1
ATOM 647 C CA . SER A 1 82 ? -2.616 11.388 10.602 1.00 91.88 82 SER A CA 1
ATOM 648 C C . SER A 1 82 ? -1.772 10.558 11.546 1.00 91.88 82 SER A C 1
ATOM 650 O O . SER A 1 82 ? -1.794 9.331 11.499 1.00 91.88 82 SER A O 1
ATOM 652 N N . VAL A 1 83 ? -1.091 11.251 12.455 1.00 91.25 83 VAL A N 1
ATOM 653 C CA . VAL A 1 83 ? -0.292 10.627 13.514 1.00 91.25 83 VAL A CA 1
ATOM 654 C C . VAL A 1 83 ? -1.168 9.714 14.375 1.00 91.25 83 VAL A C 1
ATOM 656 O O . VAL A 1 83 ? -0.826 8.556 14.565 1.00 91.25 83 VAL A O 1
ATOM 659 N N . VAL A 1 84 ? -2.365 10.174 14.758 1.00 92.44 84 VAL A N 1
ATOM 660 C CA . VAL A 1 84 ? -3.319 9.397 15.569 1.00 92.44 84 VAL A CA 1
ATOM 661 C C . VAL A 1 84 ? -3.724 8.090 14.883 1.00 92.44 84 VAL A C 1
ATOM 663 O O . VAL A 1 84 ? -3.685 7.031 15.502 1.00 92.44 84 VAL A O 1
ATOM 666 N N . ARG A 1 85 ? -4.076 8.135 13.590 1.00 92.81 85 ARG A N 1
ATOM 667 C CA . ARG A 1 85 ? -4.450 6.925 12.834 1.00 92.81 85 ARG A CA 1
ATOM 668 C C . ARG A 1 85 ? -3.261 5.989 12.638 1.00 92.81 85 ARG A C 1
ATOM 670 O O . ARG A 1 85 ? -3.422 4.777 12.725 1.00 92.81 85 ARG A O 1
ATOM 677 N N . SER A 1 86 ? -2.076 6.542 12.390 1.00 91.38 86 SER A N 1
ATOM 678 C CA . SER A 1 86 ? -0.841 5.764 12.288 1.00 91.38 86 SER A CA 1
ATOM 679 C C . SER A 1 86 ? -0.503 5.057 13.606 1.00 91.38 86 SER A C 1
ATOM 681 O O . SER A 1 86 ? -0.102 3.896 13.583 1.00 91.38 86 SER A O 1
ATOM 683 N N . ASP A 1 87 ? -0.663 5.726 14.746 1.00 91.81 87 ASP A N 1
ATOM 684 C CA . ASP A 1 87 ? -0.356 5.153 16.060 1.00 91.81 87 ASP A CA 1
ATOM 685 C C . ASP A 1 87 ? -1.392 4.106 16.479 1.00 91.81 87 ASP A C 1
ATOM 687 O O . ASP A 1 87 ? -1.013 3.042 16.971 1.00 91.81 87 ASP A O 1
ATOM 691 N N . LEU A 1 88 ? -2.678 4.345 16.191 1.00 91.75 88 LEU A N 1
ATOM 692 C CA . LEU A 1 88 ? -3.739 3.346 16.352 1.00 91.75 88 LEU A CA 1
ATOM 693 C C . LEU A 1 88 ? -3.464 2.093 15.511 1.00 91.75 88 LEU A C 1
ATOM 695 O O . LEU A 1 88 ? -3.605 0.967 15.981 1.00 91.75 88 LEU A O 1
ATOM 699 N N . PHE A 1 89 ? -3.030 2.273 14.265 1.00 92.62 89 PHE A N 1
ATOM 700 C CA . PHE A 1 89 ? -2.679 1.148 13.409 1.00 92.62 89 PHE A CA 1
ATOM 701 C C . PHE A 1 89 ? -1.498 0.351 13.986 1.00 92.62 89 PHE A C 1
ATOM 703 O O . PHE A 1 89 ? -1.570 -0.870 14.093 1.00 92.62 89 PHE A O 1
ATOM 710 N N . LYS A 1 90 ? -0.434 1.031 14.438 1.00 91.94 90 LYS A N 1
ATOM 711 C CA . LYS A 1 90 ? 0.732 0.380 15.061 1.00 91.94 90 LYS A CA 1
ATOM 712 C C . LYS A 1 90 ? 0.376 -0.375 16.340 1.00 91.94 90 LYS A C 1
ATOM 714 O O . LYS A 1 90 ? 0.906 -1.465 16.557 1.00 91.94 90 LYS A O 1
ATOM 719 N N . SER A 1 91 ? -0.500 0.173 17.184 1.00 91.31 91 SER A N 1
ATOM 720 C CA . SER A 1 91 ? -0.931 -0.508 18.409 1.00 91.31 91 SER A CA 1
ATOM 721 C C . SER A 1 91 ? -1.712 -1.784 18.086 1.00 91.31 91 SER A C 1
ATOM 723 O O . SER A 1 91 ? -1.418 -2.833 18.660 1.00 91.31 91 SER A O 1
ATOM 725 N N . LYS A 1 92 ? -2.604 -1.741 17.089 1.00 90.75 92 LYS A N 1
ATOM 726 C CA . LYS A 1 92 ? -3.339 -2.916 16.600 1.00 90.75 92 LYS A CA 1
ATOM 727 C C . LYS A 1 92 ? -2.448 -3.950 15.914 1.00 90.75 92 LYS A C 1
ATOM 729 O O . LYS A 1 92 ? -2.635 -5.148 16.123 1.00 90.75 92 LYS A O 1
ATOM 734 N N . CYS A 1 93 ? -1.424 -3.522 15.175 1.00 90.75 93 CYS A N 1
ATOM 735 C CA . CYS A 1 93 ? -0.403 -4.432 14.649 1.00 90.75 93 CYS A CA 1
ATOM 736 C C . CYS A 1 93 ? 0.359 -5.144 15.774 1.00 90.75 93 CYS A C 1
ATOM 738 O O . CYS A 1 93 ? 0.564 -6.356 15.699 1.00 90.75 93 CYS A O 1
ATOM 740 N N . ARG A 1 94 ? 0.727 -4.421 16.841 1.00 91.31 94 ARG A N 1
ATOM 741 C CA . ARG A 1 94 ? 1.405 -5.008 18.004 1.00 91.31 94 ARG A CA 1
ATOM 742 C C . ARG A 1 94 ? 0.514 -6.024 18.721 1.00 91.31 94 ARG A C 1
ATOM 744 O O . ARG A 1 94 ? 1.008 -7.069 19.125 1.00 91.31 94 ARG A O 1
ATOM 751 N N . GLU A 1 95 ? -0.778 -5.730 18.850 1.00 90.12 95 GLU A N 1
ATOM 752 C CA . GLU A 1 95 ? -1.763 -6.608 19.492 1.00 90.12 95 GLU A CA 1
ATOM 753 C C . GLU A 1 95 ? -1.965 -7.918 18.711 1.00 90.12 95 GLU A C 1
ATOM 755 O O . GLU A 1 95 ? -1.885 -8.996 19.295 1.00 90.12 95 GLU A O 1
ATOM 760 N N . LYS A 1 96 ? -2.190 -7.841 17.391 1.00 88.38 96 LYS A N 1
ATOM 761 C CA . LYS A 1 96 ? -2.553 -9.013 16.573 1.00 88.38 96 LYS A CA 1
ATOM 762 C C . LYS A 1 96 ? -1.375 -9.784 15.993 1.00 88.38 96 LYS A C 1
ATOM 764 O O . LYS A 1 96 ? -1.413 -11.007 15.939 1.00 88.38 96 LYS A O 1
ATOM 769 N N . LEU A 1 97 ? -0.358 -9.075 15.512 1.00 85.25 97 LEU A N 1
ATOM 770 C CA . LEU A 1 97 ? 0.753 -9.668 14.763 1.00 85.25 97 LEU A CA 1
ATOM 771 C C . LEU A 1 97 ? 2.052 -9.704 15.571 1.00 85.25 97 LEU A C 1
ATOM 773 O O . LEU A 1 97 ? 3.039 -10.240 15.081 1.00 85.25 97 LEU A O 1
ATOM 777 N N . GLN A 1 98 ? 2.078 -9.118 16.777 1.00 85.19 98 GLN A N 1
ATOM 778 C CA . GLN A 1 98 ? 3.293 -8.934 17.588 1.00 85.19 98 GLN A CA 1
ATOM 779 C C . GLN A 1 98 ? 4.423 -8.198 16.846 1.00 85.19 98 GLN A C 1
ATOM 781 O O . GLN A 1 98 ? 5.589 -8.261 17.232 1.00 85.19 98 GLN A O 1
ATOM 786 N N . ILE A 1 99 ? 4.077 -7.462 15.787 1.00 83.75 99 ILE A N 1
ATOM 787 C CA . ILE A 1 99 ? 5.003 -6.699 14.955 1.00 83.75 99 ILE A CA 1
ATOM 788 C C . ILE A 1 99 ? 4.602 -5.231 15.034 1.00 83.75 99 ILE A C 1
ATOM 790 O O . ILE A 1 99 ? 3.432 -4.876 14.903 1.00 83.75 99 ILE A O 1
ATOM 794 N N . GLU A 1 100 ? 5.590 -4.361 15.208 1.00 80.44 100 GLU A N 1
ATOM 795 C CA . GLU A 1 100 ? 5.411 -2.921 15.075 1.00 80.44 100 GLU A CA 1
ATOM 796 C C . GLU A 1 100 ? 5.853 -2.495 13.677 1.00 80.44 100 GLU A C 1
ATOM 798 O O . GLU A 1 100 ? 7.021 -2.203 13.428 1.00 80.44 100 GLU A O 1
ATOM 803 N N . GLN A 1 101 ? 4.918 -2.507 12.732 1.00 82.81 101 GLN A N 1
ATOM 804 C CA . GLN A 1 101 ? 5.204 -2.120 11.359 1.00 82.81 101 GLN A CA 1
ATOM 805 C C . GLN A 1 101 ? 4.123 -1.171 10.843 1.00 82.81 101 GLN A C 1
ATOM 807 O O . GLN A 1 101 ? 2.955 -1.242 11.211 1.00 82.81 101 GLN A O 1
ATOM 812 N N . GLN A 1 102 ? 4.558 -0.226 10.014 1.00 84.75 102 GLN A N 1
ATOM 813 C CA . GLN A 1 102 ? 3.711 0.778 9.390 1.00 84.75 102 GLN A CA 1
ATOM 814 C C . GLN A 1 102 ? 3.534 0.443 7.911 1.00 84.75 102 GLN A C 1
ATOM 816 O O . GLN A 1 102 ? 4.447 -0.077 7.266 1.00 84.75 102 GLN A O 1
ATOM 821 N N . LEU A 1 103 ? 2.379 0.806 7.360 1.00 87.88 103 LEU A N 1
ATOM 822 C CA . LEU A 1 103 ? 2.148 0.744 5.925 1.00 87.88 103 LEU A CA 1
ATOM 823 C C . LEU A 1 103 ? 3.115 1.678 5.177 1.00 87.88 103 LEU A C 1
ATOM 825 O O . LEU A 1 103 ? 3.235 2.868 5.488 1.00 87.88 103 LEU A O 1
ATOM 829 N N . SER A 1 104 ? 3.808 1.141 4.174 1.00 88.19 104 SER A N 1
ATOM 830 C CA . SER A 1 104 ? 4.714 1.903 3.314 1.00 88.19 104 SER A CA 1
ATOM 831 C C . SER A 1 104 ? 4.015 2.320 2.029 1.00 88.19 104 SER A C 1
ATOM 833 O O . SER A 1 104 ? 3.411 1.480 1.372 1.00 88.19 104 SER A O 1
ATOM 835 N N . LEU A 1 105 ? 4.149 3.591 1.649 1.00 91.06 105 LEU A N 1
ATOM 836 C CA . LEU A 1 105 ? 3.711 4.070 0.337 1.00 91.06 105 LEU A CA 1
ATOM 837 C C . LEU A 1 105 ? 4.807 3.784 -0.689 1.00 91.06 105 LEU A C 1
ATOM 839 O O . LEU A 1 105 ? 5.992 3.910 -0.365 1.00 91.06 105 LEU A O 1
ATOM 843 N N . ASP A 1 106 ? 4.410 3.424 -1.901 1.00 92.94 106 ASP A N 1
ATOM 844 C CA . ASP A 1 106 ? 5.324 3.238 -3.018 1.00 92.94 106 ASP A CA 1
ATOM 845 C C . ASP A 1 106 ? 5.907 4.572 -3.524 1.00 92.94 106 ASP A C 1
ATOM 847 O O . ASP A 1 106 ? 5.401 5.662 -3.249 1.00 92.94 106 ASP A O 1
ATOM 851 N N . CYS A 1 107 ? 7.009 4.494 -4.267 1.00 87.94 107 CYS A N 1
ATOM 852 C CA . CYS A 1 107 ? 7.624 5.606 -4.974 1.00 87.94 107 CYS A CA 1
ATOM 853 C C . CYS A 1 107 ? 7.587 5.358 -6.486 1.00 87.94 107 CYS A C 1
ATOM 855 O O . CYS A 1 107 ? 7.892 4.270 -6.975 1.00 87.94 107 CYS A O 1
ATOM 857 N N . LYS A 1 108 ? 7.255 6.410 -7.243 1.00 84.44 108 LYS A N 1
ATOM 858 C CA . LYS A 1 108 ? 7.045 6.333 -8.701 1.00 84.44 108 LYS A CA 1
ATOM 859 C C . LYS A 1 108 ? 8.280 5.877 -9.485 1.00 84.44 108 LYS A C 1
ATOM 861 O O . LYS A 1 108 ? 8.161 5.399 -10.605 1.00 84.44 108 LYS A O 1
ATOM 866 N N . THR A 1 109 ? 9.464 6.044 -8.904 1.00 83.00 109 THR A N 1
ATOM 867 C CA . THR A 1 109 ? 10.752 5.748 -9.536 1.00 83.00 109 THR A CA 1
ATOM 868 C C . THR A 1 109 ? 11.286 4.359 -9.198 1.00 83.00 109 THR A C 1
ATOM 870 O O . THR A 1 109 ? 12.382 4.026 -9.632 1.00 83.00 109 THR A O 1
ATOM 873 N N . SER A 1 110 ? 10.575 3.539 -8.408 1.00 85.25 110 SER A N 1
ATOM 874 C CA . SER A 1 110 ? 11.043 2.188 -8.084 1.00 85.25 110 SER A CA 1
ATOM 875 C C . SER A 1 110 ? 9.937 1.161 -7.917 1.00 85.25 110 SER A C 1
ATOM 877 O O . SER A 1 110 ? 9.233 1.144 -6.912 1.00 85.25 110 SER A O 1
ATOM 879 N N . TRP A 1 111 ? 9.884 0.200 -8.840 1.00 87.31 111 TRP A N 1
ATOM 880 C CA . TRP A 1 111 ? 8.994 -0.963 -8.762 1.00 87.31 111 TRP A CA 1
ATOM 881 C C . TRP A 1 111 ? 9.142 -1.792 -7.471 1.00 87.31 111 TRP A C 1
ATOM 883 O O . TRP A 1 111 ? 8.153 -2.304 -6.954 1.00 87.31 111 TRP A O 1
ATOM 893 N N . ASN A 1 112 ? 10.339 -1.847 -6.875 1.00 89.25 112 ASN A N 1
ATOM 894 C CA . ASN A 1 112 ? 10.573 -2.564 -5.618 1.00 89.25 112 ASN A CA 1
ATOM 895 C C . ASN A 1 112 ? 9.787 -1.944 -4.456 1.00 89.25 112 ASN A C 1
ATOM 897 O O . ASN A 1 112 ? 9.373 -2.640 -3.533 1.00 89.25 112 ASN A O 1
ATOM 901 N N . SER A 1 113 ? 9.572 -0.628 -4.490 1.00 91.31 113 SER A N 1
ATOM 902 C CA . SER A 1 113 ? 8.774 0.054 -3.471 1.00 91.31 113 SER A CA 1
ATOM 903 C C . SER A 1 113 ? 7.284 -0.282 -3.588 1.00 91.31 113 SER A C 1
ATOM 905 O O . SER A 1 113 ? 6.616 -0.436 -2.567 1.00 91.31 113 SER A O 1
ATOM 907 N N . MET A 1 114 ? 6.788 -0.465 -4.817 1.00 89.88 114 MET A N 1
ATOM 908 C CA . MET A 1 114 ? 5.426 -0.919 -5.095 1.00 89.88 114 MET A CA 1
ATOM 909 C C . MET A 1 114 ? 5.228 -2.345 -4.598 1.00 89.88 114 MET A C 1
ATOM 911 O O . MET A 1 114 ? 4.289 -2.597 -3.850 1.00 89.88 114 MET A O 1
ATOM 915 N N . LEU A 1 115 ? 6.158 -3.247 -4.924 1.00 90.31 115 LEU A N 1
ATOM 916 C CA . LEU A 1 115 ? 6.135 -4.617 -4.419 1.00 90.31 115 LEU A CA 1
ATOM 917 C C . LEU A 1 115 ? 6.113 -4.643 -2.884 1.00 90.31 115 LEU A C 1
ATOM 919 O O . LEU A 1 115 ? 5.266 -5.298 -2.288 1.00 90.31 115 LEU A O 1
ATOM 923 N N . LYS A 1 116 ? 6.967 -3.844 -2.232 1.00 93.12 116 LYS A N 1
ATOM 924 C CA . LYS A 1 116 ? 6.999 -3.738 -0.767 1.00 93.12 116 LYS A CA 1
ATOM 925 C C . LYS A 1 116 ? 5.677 -3.235 -0.174 1.00 93.12 116 LYS A C 1
ATOM 927 O O . LYS A 1 116 ? 5.266 -3.730 0.878 1.00 93.12 116 LYS A O 1
ATOM 932 N N . MET A 1 117 ? 5.017 -2.266 -0.816 1.00 93.62 117 MET A N 1
ATOM 933 C CA . MET A 1 117 ? 3.691 -1.789 -0.406 1.00 93.62 117 MET A CA 1
ATOM 934 C C . MET A 1 117 ? 2.656 -2.917 -0.483 1.00 93.62 117 MET A C 1
ATOM 936 O O . MET A 1 117 ? 1.928 -3.126 0.486 1.00 93.62 117 MET A O 1
ATOM 940 N N . LEU A 1 118 ? 2.635 -3.666 -1.589 1.00 91.50 118 LEU A N 1
ATOM 941 C CA . LEU A 1 118 ? 1.720 -4.792 -1.793 1.00 91.50 118 LEU A CA 1
ATOM 942 C C . LEU A 1 118 ? 1.954 -5.907 -0.769 1.00 91.50 118 LEU A C 1
ATOM 944 O O . LEU A 1 118 ? 1.027 -6.304 -0.070 1.00 91.50 118 LEU A O 1
ATOM 948 N N . GLU A 1 119 ? 3.197 -6.360 -0.610 1.00 91.50 119 GLU A N 1
ATOM 949 C CA . GLU A 1 119 ? 3.553 -7.406 0.354 1.00 91.50 119 GLU A CA 1
ATOM 950 C C . GLU A 1 119 ? 3.207 -7.014 1.792 1.00 91.50 119 GLU A C 1
ATOM 952 O O . GLU A 1 119 ? 2.703 -7.830 2.564 1.00 91.50 119 GLU A O 1
ATOM 957 N N . THR A 1 120 ? 3.492 -5.764 2.170 1.00 90.56 120 THR A N 1
ATOM 958 C CA . THR A 1 120 ? 3.185 -5.265 3.515 1.00 90.56 120 THR A CA 1
ATOM 959 C C . THR A 1 120 ? 1.679 -5.215 3.737 1.00 90.56 120 THR A C 1
ATOM 961 O O . THR A 1 120 ? 1.212 -5.609 4.802 1.00 90.56 120 THR A O 1
ATOM 964 N N . PHE A 1 121 ? 0.916 -4.772 2.737 1.00 91.00 121 PHE A N 1
ATOM 965 C CA . PHE A 1 121 ? -0.536 -4.722 2.827 1.00 91.00 121 PHE A CA 1
ATOM 966 C C . PHE A 1 121 ? -1.149 -6.118 2.960 1.00 91.00 121 PHE A C 1
ATOM 968 O O . PHE A 1 121 ? -1.944 -6.331 3.867 1.00 91.00 121 PHE A O 1
ATOM 975 N N . VAL A 1 122 ? -0.739 -7.084 2.130 1.00 90.50 122 VAL A N 1
ATOM 976 C CA . VAL A 1 122 ? -1.244 -8.469 2.201 1.00 90.50 122 VAL A CA 1
ATOM 977 C C . VAL A 1 122 ? -0.988 -9.076 3.581 1.00 90.50 122 VAL A C 1
ATOM 979 O O . VAL A 1 122 ? -1.890 -9.661 4.173 1.00 90.50 122 VAL A O 1
ATOM 982 N N . LYS A 1 123 ? 0.207 -8.869 4.148 1.00 89.88 123 LYS A N 1
ATOM 983 C CA . LYS A 1 123 ? 0.547 -9.340 5.504 1.00 89.88 123 LYS A CA 1
ATOM 984 C C . LYS A 1 123 ? -0.308 -8.709 6.604 1.00 89.88 123 LYS A C 1
ATOM 986 O O . LYS A 1 123 ? -0.472 -9.305 7.661 1.00 89.88 123 LYS A O 1
ATOM 991 N N . MET A 1 124 ? -0.799 -7.492 6.387 1.00 90.19 124 MET A N 1
ATOM 992 C CA . MET A 1 124 ? -1.522 -6.702 7.385 1.00 90.19 124 MET A CA 1
ATOM 993 C C . MET A 1 124 ? -3.011 -6.567 7.094 1.00 90.19 124 MET A C 1
ATOM 995 O O . MET A 1 124 ? -3.683 -5.822 7.803 1.00 90.19 124 MET A O 1
ATOM 999 N N . TYR A 1 125 ? -3.525 -7.265 6.081 1.00 90.25 125 TYR A N 1
ATOM 1000 C CA . TYR A 1 125 ? -4.866 -7.052 5.548 1.00 90.25 125 TYR A CA 1
ATOM 1001 C C . TYR A 1 125 ? -5.944 -7.097 6.634 1.00 90.25 125 TYR A C 1
ATOM 1003 O O . TYR A 1 125 ? -6.742 -6.166 6.742 1.00 90.25 125 TYR A O 1
ATOM 1011 N N . ASP A 1 126 ? -5.908 -8.118 7.492 1.00 89.81 126 ASP A N 1
ATOM 1012 C CA . ASP A 1 126 ? -6.880 -8.283 8.575 1.00 89.81 126 ASP A CA 1
ATOM 1013 C C . ASP A 1 126 ? -6.831 -7.113 9.564 1.00 89.81 126 ASP A C 1
ATOM 1015 O O . ASP A 1 126 ? -7.859 -6.532 9.904 1.00 89.81 126 ASP A O 1
ATOM 1019 N N . VAL A 1 127 ? -5.624 -6.696 9.961 1.00 92.44 127 VAL A N 1
ATOM 1020 C CA . VAL A 1 127 ? -5.434 -5.548 10.860 1.00 92.44 127 VAL A CA 1
ATOM 1021 C C . VAL A 1 127 ? -5.920 -4.262 10.197 1.00 92.44 127 VAL A C 1
ATOM 1023 O O . VAL A 1 127 ? -6.590 -3.448 10.827 1.00 92.44 127 VAL A O 1
ATOM 1026 N N . THR A 1 128 ? -5.612 -4.067 8.915 1.00 91.38 128 THR A N 1
ATOM 1027 C CA . THR A 1 128 ? -6.073 -2.908 8.151 1.00 91.38 128 THR A CA 1
ATOM 1028 C C . THR A 1 128 ? -7.592 -2.864 8.063 1.00 91.38 128 THR A C 1
ATOM 1030 O O . THR A 1 128 ? -8.168 -1.796 8.263 1.00 91.38 128 THR A O 1
ATOM 1033 N N . LYS A 1 129 ? -8.245 -4.002 7.828 1.00 92.19 129 LYS A N 1
ATOM 1034 C CA . LYS A 1 129 ? -9.702 -4.106 7.792 1.00 92.19 129 LYS A CA 1
ATOM 1035 C C . LYS A 1 129 ? -10.325 -3.734 9.136 1.00 92.19 129 LYS A C 1
ATOM 1037 O O . LYS A 1 129 ? -11.216 -2.890 9.167 1.00 92.19 129 LYS A O 1
ATOM 1042 N N . ASP A 1 130 ? -9.822 -4.287 10.235 1.00 91.56 130 ASP A N 1
ATOM 1043 C CA . ASP A 1 130 ? -10.365 -4.013 11.569 1.00 91.56 130 ASP A CA 1
ATOM 1044 C C . ASP A 1 130 ? -10.211 -2.549 11.972 1.00 91.56 130 ASP A C 1
ATOM 1046 O O . ASP A 1 130 ? -11.157 -1.929 12.454 1.00 91.56 130 ASP A O 1
ATOM 1050 N N . VAL A 1 131 ? -9.032 -1.971 11.730 1.00 92.50 131 VAL A N 1
ATOM 1051 C CA . VAL A 1 131 ? -8.775 -0.563 12.050 1.00 92.50 131 VAL A CA 1
ATOM 1052 C C . VAL A 1 131 ? -9.653 0.351 11.194 1.00 92.50 131 VAL A C 1
ATOM 1054 O O . VAL A 1 131 ? -10.125 1.380 11.670 1.00 92.50 131 VAL A O 1
ATOM 1057 N N . LEU A 1 132 ? -9.909 -0.002 9.932 1.00 92.44 132 LEU A N 1
ATOM 1058 C CA . LEU A 1 132 ? -10.822 0.766 9.087 1.00 92.44 132 LEU A CA 1
ATOM 1059 C C . LEU A 1 132 ? -12.274 0.686 9.568 1.00 92.44 132 LEU A C 1
ATOM 1061 O O . LEU A 1 132 ? -12.966 1.699 9.477 1.00 92.44 132 LEU A O 1
ATOM 1065 N N . ILE A 1 133 ? -12.716 -0.456 10.101 1.00 92.25 133 ILE A N 1
ATOM 1066 C CA . ILE A 1 133 ? -14.039 -0.602 10.729 1.00 92.25 133 ILE A CA 1
ATOM 1067 C C . ILE A 1 133 ? -14.117 0.260 11.996 1.00 92.25 133 ILE A C 1
ATOM 1069 O O . ILE A 1 133 ? -15.054 1.040 12.151 1.00 92.25 133 ILE A O 1
ATOM 1073 N N . GLU A 1 134 ? -13.101 0.205 12.862 1.00 92.81 134 GLU A N 1
ATOM 1074 C CA . GLU A 1 134 ? -13.026 1.020 14.087 1.00 92.81 134 GLU A CA 1
ATOM 1075 C C . GLU A 1 134 ? -13.056 2.531 13.782 1.00 92.81 134 GLU A C 1
ATOM 1077 O O . GLU A 1 134 ? -13.653 3.315 14.518 1.00 92.81 134 GLU A O 1
ATOM 1082 N N . LEU A 1 135 ? -12.470 2.942 12.654 1.00 91.25 135 LEU A N 1
ATOM 1083 C CA . LEU A 1 135 ? -12.459 4.326 12.172 1.00 91.25 135 LEU A CA 1
ATOM 1084 C C . LEU A 1 135 ? -13.662 4.697 11.279 1.00 91.25 135 LEU A C 1
ATOM 1086 O O . LEU A 1 135 ? -13.679 5.800 10.724 1.00 91.25 135 LEU A O 1
ATOM 1090 N N . GLY A 1 136 ? -14.630 3.797 11.068 1.00 90.44 136 GLY A N 1
ATOM 1091 C CA . GLY A 1 136 ? -15.797 4.029 10.201 1.00 90.44 136 GLY A CA 1
ATOM 1092 C C . GLY A 1 136 ? -15.446 4.336 8.737 1.00 90.44 136 GLY A C 1
ATOM 1093 O O . GLY A 1 136 ? -16.163 5.059 8.048 1.00 90.44 136 GLY A O 1
ATOM 1094 N N . SER A 1 137 ? -14.297 3.848 8.262 1.00 90.81 137 SER A N 1
ATOM 1095 C CA . SER A 1 137 ? -13.721 4.131 6.938 1.00 90.81 137 SER A CA 1
ATOM 1096 C C . SER A 1 137 ? -13.616 2.884 6.048 1.00 90.81 137 SER A C 1
ATOM 1098 O O . SER A 1 137 ? -12.869 2.873 5.071 1.00 90.81 137 SER A O 1
ATOM 1100 N N . GLU A 1 138 ? -14.403 1.850 6.345 1.00 89.25 138 GLU A N 1
ATOM 1101 C CA . GLU A 1 138 ? -14.499 0.576 5.610 1.00 89.25 138 GLU A CA 1
ATOM 1102 C C . GLU A 1 138 ? -14.749 0.722 4.102 1.00 89.25 138 GLU A C 1
ATOM 1104 O O . GLU A 1 138 ? -14.266 -0.085 3.306 1.00 89.25 138 GLU A O 1
ATOM 1109 N N . ARG A 1 139 ? -15.407 1.813 3.686 1.00 88.69 139 ARG A N 1
ATOM 1110 C CA . ARG A 1 139 ? -15.624 2.151 2.271 1.00 88.69 139 ARG A CA 1
ATOM 1111 C C . ARG A 1 139 ? -14.336 2.176 1.445 1.00 88.69 139 ARG A C 1
ATOM 1113 O O . ARG A 1 139 ? -14.393 1.922 0.250 1.00 88.69 139 ARG A O 1
ATOM 1120 N N . LEU A 1 140 ? -13.178 2.440 2.058 1.00 86.06 140 LEU A N 1
ATOM 1121 C CA . LEU A 1 140 ? -11.894 2.473 1.353 1.00 86.06 140 LEU A CA 1
ATOM 1122 C C . LEU A 1 140 ? -11.476 1.111 0.779 1.00 86.06 140 LEU A C 1
ATOM 1124 O O . LEU A 1 140 ? -10.636 1.084 -0.109 1.00 86.06 140 LEU A O 1
ATOM 1128 N N . LEU A 1 141 ? -12.051 0.000 1.252 1.00 85.69 141 LEU A N 1
ATOM 1129 C CA . LEU A 1 141 ? -11.753 -1.347 0.750 1.00 85.69 141 LEU A CA 1
ATOM 1130 C C . LEU A 1 141 ? -12.853 -1.931 -0.148 1.00 85.69 141 LEU A C 1
ATOM 1132 O O . LEU A 1 141 ? -12.661 -3.009 -0.695 1.00 85.69 141 LEU A O 1
ATOM 1136 N N . THR A 1 142 ? -13.989 -1.248 -0.320 1.00 78.69 142 THR A N 1
ATOM 1137 C CA . THR A 1 142 ? -15.168 -1.818 -1.010 1.00 78.69 142 THR A CA 1
ATOM 1138 C C . THR A 1 142 ? -14.932 -2.188 -2.471 1.00 78.69 142 THR A C 1
ATOM 1140 O O . THR A 1 142 ? -15.513 -3.156 -2.946 1.00 78.69 142 THR A O 1
ATOM 1143 N N . ASN A 1 143 ? -14.056 -1.459 -3.161 1.00 77.56 143 ASN A N 1
ATOM 1144 C CA . ASN A 1 143 ? -13.736 -1.703 -4.569 1.00 77.56 143 ASN A CA 1
ATOM 1145 C C . ASN A 1 143 ? -12.446 -2.515 -4.755 1.00 77.56 143 ASN A C 1
ATOM 1147 O O . ASN A 1 143 ? -11.972 -2.647 -5.879 1.00 77.56 143 ASN A O 1
ATOM 1151 N N . LEU A 1 144 ? -11.834 -3.000 -3.669 1.00 79.88 144 LEU A N 1
ATOM 1152 C CA . LEU A 1 144 ? -10.617 -3.793 -3.764 1.00 79.88 144 LEU A CA 1
ATOM 1153 C C . LEU A 1 144 ? -10.990 -5.221 -4.169 1.00 79.88 144 LEU A C 1
ATOM 1155 O O . LEU A 1 144 ? -11.517 -5.975 -3.351 1.00 79.88 144 LEU A O 1
ATOM 1159 N N . ASN A 1 145 ? -10.695 -5.592 -5.414 1.00 73.44 145 ASN A N 1
ATOM 1160 C CA . ASN A 1 145 ? -10.882 -6.962 -5.873 1.00 73.44 145 ASN A CA 1
ATOM 1161 C C . ASN A 1 145 ? -9.588 -7.762 -5.657 1.00 73.44 145 ASN A C 1
ATOM 1163 O O . ASN A 1 145 ? -8.570 -7.474 -6.284 1.00 73.44 145 ASN A O 1
ATOM 1167 N N . LEU A 1 146 ? -9.621 -8.727 -4.735 1.00 65.75 146 LEU A N 1
ATOM 1168 C CA . LEU A 1 146 ? -8.505 -9.631 -4.423 1.00 65.75 146 LEU A CA 1
ATOM 1169 C C . LEU A 1 146 ? -8.711 -11.038 -5.013 1.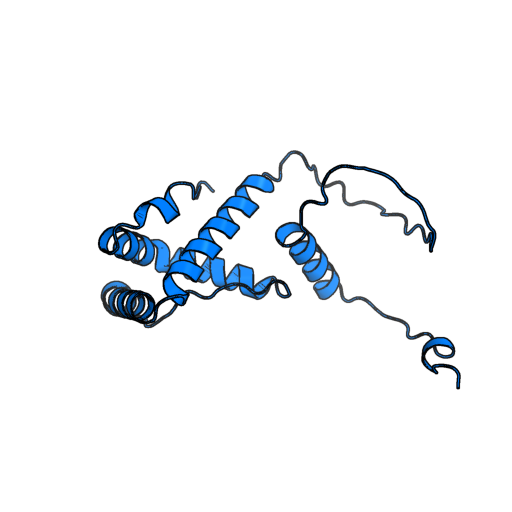00 65.75 146 LEU A C 1
ATOM 1171 O O . LEU A 1 146 ? -8.055 -11.975 -4.564 1.00 65.75 146 LEU A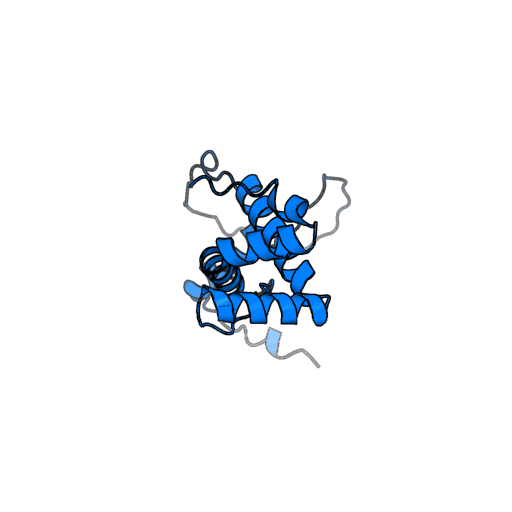 O 1
ATOM 1175 N N . GLU A 1 147 ? -9.627 -11.213 -5.970 1.00 53.59 147 GLU A N 1
ATOM 1176 C CA . GLU A 1 147 ? -9.748 -12.476 -6.703 1.00 53.59 147 GLU A CA 1
ATOM 1177 C C . GLU A 1 147 ? -8.474 -12.693 -7.537 1.00 53.59 147 GLU A C 1
ATOM 1179 O O . GLU A 1 147 ? -8.176 -11.928 -8.456 1.00 53.59 147 GLU A O 1
ATOM 1184 N N . PHE A 1 148 ? -7.687 -13.694 -7.131 1.00 45.28 148 PHE A N 1
ATOM 1185 C CA . PHE A 1 148 ? -6.490 -14.180 -7.821 1.00 45.28 148 PHE A CA 1
ATOM 1186 C C . PHE A 1 148 ? -6.845 -15.327 -8.765 1.00 45.28 148 PHE A C 1
ATOM 1188 O O . PHE A 1 148 ? -7.675 -16.175 -8.360 1.00 45.28 148 PHE A O 1
#

Sequence (148 aa):
MIKFGKESPAFYQTCLAHALHLAVTKTFYKEKSGTEESIDESSGETDDVDNGLSINESELQNESFKENINILRQVVIFFKNSVVRSDLFKSKCREKLQIEQQLSLDCKTSWNSMLKMLETFVKMYDVTKDVLIELGSERLLTNLNLEF

InterPro domains:
  IPR012337 Ribonuclease H-like superfamily [SSF53098] (11-130)
  IPR052035 Zinc finger BED domain-containing [PTHR46481] (9-132)

pLDDT: mean 75.77, std 19.73, range [29.05, 93.62]